Protein AF-T2J053-F1 (afdb_monomer_lite)

InterPro domains:
  IPR053842 Mobilization protein NikA-like [PF21983] (5-75)

Sequence (105 aa):
MELGKRGEKCEIRVSTSEKQKIQELASQLGLSVSATVRQILIQRHFFFSNQELNSVLGQIRDTLSTISQTLNNLNTVNVNNSTITQLQTDVEELKQTIAAMEEKF

Structure (mmCIF, N/CA/C/O backbone):
data_AF-T2J053-F1
#
_entry.id   AF-T2J053-F1
#
loop_
_atom_site.group_PDB
_atom_site.id
_atom_site.type_symbol
_atom_site.label_atom_id
_atom_site.label_alt_id
_atom_site.label_comp_id
_atom_site.label_asym_id
_atom_site.label_entity_id
_atom_site.label_seq_id
_atom_site.pdbx_PDB_ins_code
_atom_site.Cartn_x
_atom_site.Cartn_y
_atom_site.Cartn_z
_atom_site.occupancy
_atom_site.B_iso_or_equiv
_atom_site.auth_seq_id
_atom_site.auth_comp_id
_atom_site.auth_asym_id
_atom_site.auth_atom_id
_atom_site.pdbx_PDB_model_num
ATOM 1 N N . MET A 1 1 ? 9.285 28.294 -27.872 1.00 40.94 1 MET A N 1
ATOM 2 C CA . MET A 1 1 ? 10.216 27.573 -26.980 1.00 40.94 1 MET A CA 1
ATOM 3 C C . MET A 1 1 ? 9.456 26.360 -26.470 1.00 40.94 1 MET A C 1
ATOM 5 O O . MET A 1 1 ? 8.525 26.536 -25.697 1.00 40.94 1 MET A O 1
ATOM 9 N N . GLU A 1 2 ? 9.707 25.172 -27.022 1.00 45.06 2 GLU A N 1
ATOM 10 C CA . GLU A 1 2 ? 8.947 23.974 -26.645 1.00 45.06 2 GLU A CA 1
ATOM 11 C C . GLU A 1 2 ? 9.391 23.480 -25.264 1.00 45.06 2 GLU A C 1
ATOM 13 O O . GLU A 1 2 ? 10.550 23.119 -25.061 1.00 45.06 2 GLU A O 1
ATOM 18 N N . LEU A 1 3 ? 8.467 23.485 -24.303 1.00 46.94 3 LEU A N 1
ATOM 19 C CA . LEU A 1 3 ? 8.654 22.865 -22.995 1.00 46.94 3 LEU A CA 1
ATOM 20 C C . LEU A 1 3 ? 8.646 21.344 -23.190 1.00 46.94 3 LEU A C 1
ATOM 22 O O . LEU A 1 3 ? 7.595 20.721 -23.339 1.00 46.94 3 LEU A O 1
ATOM 26 N N . GLY A 1 4 ? 9.834 20.743 -23.256 1.00 52.00 4 GLY A N 1
ATOM 27 C CA . GLY A 1 4 ? 9.984 19.297 -23.387 1.00 52.00 4 GLY A CA 1
ATOM 28 C C . GLY A 1 4 ? 9.292 18.564 -22.234 1.00 52.00 4 GLY A C 1
ATOM 29 O O . GLY A 1 4 ? 9.566 18.828 -21.070 1.00 52.00 4 GLY A O 1
ATOM 30 N N . LYS A 1 5 ? 8.426 17.593 -22.553 1.00 64.94 5 LYS A N 1
ATOM 31 C CA . LYS A 1 5 ? 7.631 16.780 -21.602 1.00 64.94 5 LYS A CA 1
ATOM 32 C C . LYS A 1 5 ? 8.455 15.902 -20.632 1.00 64.94 5 LYS A C 1
ATOM 34 O O . LYS A 1 5 ? 7.886 15.073 -19.924 1.00 64.94 5 LYS A O 1
ATOM 39 N N . ARG A 1 6 ? 9.788 15.999 -20.636 1.00 63.25 6 ARG A N 1
ATOM 40 C CA . ARG A 1 6 ? 10.685 15.242 -19.750 1.00 63.25 6 ARG A CA 1
ATOM 41 C C . ARG A 1 6 ? 11.073 16.136 -18.574 1.00 63.25 6 ARG A C 1
ATOM 43 O O . ARG A 1 6 ? 11.617 17.209 -18.800 1.00 63.25 6 ARG A O 1
ATOM 50 N N . GLY A 1 7 ? 10.775 15.675 -17.357 1.00 68.81 7 GLY A N 1
ATOM 51 C CA . GLY A 1 7 ? 11.183 16.325 -16.108 1.00 68.81 7 GLY A CA 1
ATOM 52 C C . GLY A 1 7 ? 12.699 16.292 -15.880 1.00 68.81 7 GLY A C 1
ATOM 53 O O . GLY A 1 7 ? 13.483 16.166 -16.822 1.00 68.81 7 GLY A O 1
ATOM 54 N N . GLU A 1 8 ? 13.113 16.398 -14.618 1.00 79.94 8 GLU A N 1
ATOM 55 C CA . GLU A 1 8 ? 14.525 16.461 -14.229 1.00 79.94 8 GLU A CA 1
ATOM 56 C C . GLU A 1 8 ? 15.352 15.266 -14.733 1.00 79.94 8 GLU A C 1
ATOM 58 O O . GLU A 1 8 ? 14.886 14.125 -14.822 1.00 79.94 8 GLU A O 1
ATOM 63 N N . LYS A 1 9 ? 16.614 15.539 -15.083 1.00 83.44 9 LYS A N 1
ATOM 64 C CA . LYS A 1 9 ? 17.565 14.506 -15.499 1.00 83.44 9 LYS A CA 1
ATOM 65 C C . LYS A 1 9 ? 18.022 13.720 -14.271 1.00 83.44 9 LYS A C 1
ATOM 67 O O . LYS A 1 9 ? 18.586 14.294 -13.349 1.00 83.44 9 LYS A O 1
ATOM 72 N N . CYS A 1 10 ? 17.839 12.405 -14.308 1.00 81.75 10 CYS A N 1
ATOM 73 C CA . CYS A 1 10 ? 18.375 11.477 -13.319 1.00 81.75 10 CYS A CA 1
ATOM 74 C C . CYS A 1 10 ? 19.601 10.760 -13.902 1.00 81.75 10 CYS A C 1
ATOM 76 O O . CYS A 1 10 ? 19.529 10.204 -15.001 1.00 81.75 10 CYS A O 1
ATOM 78 N N . GLU A 1 11 ? 20.717 10.777 -13.175 1.00 90.44 11 GLU A N 1
ATOM 79 C CA . GLU A 1 11 ? 21.907 9.984 -13.485 1.00 90.44 11 GLU A CA 1
ATOM 80 C C . GLU A 1 11 ? 21.938 8.750 -12.579 1.00 90.44 11 GLU A C 1
ATOM 82 O O . GLU A 1 11 ? 21.827 8.862 -11.360 1.00 90.44 11 GLU A O 1
ATOM 87 N N . ILE A 1 12 ? 22.097 7.567 -13.176 1.00 88.44 12 ILE A N 1
ATOM 88 C CA . ILE A 1 12 ? 22.178 6.298 -12.447 1.00 88.44 12 ILE A CA 1
ATOM 89 C C . ILE A 1 12 ? 23.519 5.662 -12.778 1.00 88.44 12 ILE A C 1
ATOM 91 O O . ILE A 1 12 ? 23.816 5.376 -13.940 1.00 88.44 12 ILE A O 1
ATOM 95 N N . ARG A 1 13 ? 24.329 5.438 -11.744 1.00 93.94 13 ARG A N 1
ATOM 96 C CA . ARG A 1 13 ? 25.615 4.754 -11.869 1.00 93.94 13 ARG A CA 1
ATOM 97 C C . ARG A 1 13 ? 25.397 3.257 -11.730 1.00 93.94 13 ARG A C 1
ATOM 99 O O . ARG A 1 13 ? 24.776 2.809 -10.774 1.00 93.94 13 ARG A O 1
ATOM 106 N N . VAL A 1 14 ? 25.920 2.511 -12.692 1.00 93.94 14 VAL A N 1
ATOM 107 C CA . VAL A 1 14 ? 25.827 1.052 -12.758 1.00 93.94 14 VAL A CA 1
ATOM 108 C C . VAL A 1 14 ? 27.176 0.479 -13.173 1.00 93.94 14 VAL A C 1
ATOM 110 O O . VAL A 1 14 ? 27.968 1.144 -13.846 1.00 93.94 14 VAL A O 1
ATOM 113 N N . SER A 1 15 ? 27.434 -0.762 -12.788 1.00 97.12 15 SER A N 1
ATOM 114 C CA . SER A 1 15 ? 28.566 -1.542 -13.278 1.00 97.12 15 SER A CA 1
ATOM 115 C C . SER A 1 15 ? 28.414 -1.895 -14.763 1.00 97.12 15 SER A C 1
ATOM 117 O O . SER A 1 15 ? 27.335 -1.807 -15.358 1.00 97.12 15 SER A O 1
ATOM 119 N N . THR A 1 16 ? 29.507 -2.341 -15.384 1.00 95.94 16 THR A N 1
ATOM 120 C CA . THR A 1 16 ? 29.509 -2.762 -16.792 1.00 95.94 16 THR A CA 1
ATOM 121 C C . THR A 1 16 ? 28.548 -3.924 -17.054 1.00 95.94 16 THR A C 1
ATOM 123 O O . THR A 1 16 ? 27.831 -3.913 -18.054 1.00 95.94 16 THR A O 1
ATOM 126 N N . SER A 1 17 ? 28.489 -4.903 -16.147 1.00 96.25 17 SER A N 1
ATOM 127 C CA . SER A 1 17 ? 27.603 -6.065 -16.282 1.00 96.25 17 SER A CA 1
ATOM 128 C C . SER A 1 17 ? 26.127 -5.683 -16.130 1.00 96.25 17 SER A C 1
ATOM 130 O O . SER A 1 17 ? 25.286 -6.175 -16.879 1.00 96.25 17 SER A O 1
ATOM 132 N N . GLU A 1 18 ? 25.798 -4.763 -15.222 1.00 94.75 18 GLU A N 1
ATOM 133 C CA . GLU A 1 18 ? 24.442 -4.215 -15.084 1.00 94.75 18 GLU A CA 1
ATOM 134 C C . GLU A 1 18 ? 24.027 -3.420 -16.322 1.00 94.75 18 GLU A C 1
ATOM 136 O O . GLU A 1 18 ? 22.922 -3.610 -16.828 1.00 94.75 18 GLU A O 1
ATOM 141 N N . LYS A 1 19 ? 24.924 -2.587 -16.865 1.00 94.94 19 LYS A N 1
ATOM 142 C CA . LYS A 1 19 ? 24.674 -1.865 -18.118 1.00 94.94 19 LYS A CA 1
ATOM 143 C C . LYS A 1 19 ? 24.331 -2.828 -19.255 1.00 94.94 19 LYS A C 1
ATOM 145 O O . LYS A 1 19 ? 23.363 -2.584 -19.972 1.00 94.94 19 LYS A O 1
ATOM 150 N N . GLN A 1 20 ? 25.088 -3.916 -19.394 1.00 96.50 20 GLN A N 1
ATOM 151 C CA . GLN A 1 20 ? 24.861 -4.914 -20.438 1.00 96.50 20 GLN A CA 1
ATOM 152 C C . GLN A 1 20 ? 23.504 -5.610 -20.276 1.00 96.50 20 GLN A C 1
ATOM 154 O O . GLN A 1 20 ? 22.752 -5.704 -21.242 1.00 96.50 20 GLN A O 1
ATOM 159 N N . LYS A 1 21 ? 23.138 -5.995 -19.047 1.00 96.12 21 LYS A N 1
ATOM 160 C CA . LYS A 1 21 ? 21.816 -6.572 -18.752 1.00 96.12 21 LYS A CA 1
ATOM 161 C C . LYS A 1 21 ? 20.673 -5.610 -19.074 1.00 96.12 21 LYS A C 1
ATOM 163 O O . LYS A 1 21 ? 19.685 -6.017 -19.672 1.00 96.12 21 LYS A O 1
ATOM 168 N N . ILE A 1 22 ? 20.796 -4.331 -18.707 1.00 94.62 22 ILE A N 1
ATOM 169 C CA . ILE A 1 22 ? 19.770 -3.317 -19.006 1.00 94.62 22 ILE A CA 1
ATOM 170 C C . ILE A 1 22 ? 19.620 -3.136 -20.523 1.00 94.62 22 ILE A C 1
ATOM 172 O O . ILE A 1 22 ? 18.503 -2.984 -21.012 1.00 94.62 22 ILE A O 1
ATOM 176 N N . GLN A 1 23 ? 20.727 -3.147 -21.270 1.00 96.12 23 GLN A N 1
ATOM 177 C CA . GLN A 1 23 ? 20.695 -3.065 -22.731 1.00 96.12 23 GLN A CA 1
ATOM 178 C C . GLN A 1 23 ? 20.010 -4.285 -23.353 1.00 96.12 23 GLN A C 1
ATOM 180 O O . GLN A 1 23 ? 19.155 -4.112 -24.215 1.00 96.12 23 GLN A O 1
ATOM 185 N N . GLU A 1 24 ? 20.332 -5.490 -22.884 1.00 96.81 24 GLU A N 1
ATOM 186 C CA . GLU A 1 24 ? 19.702 -6.730 -23.343 1.00 96.81 24 GLU A CA 1
ATOM 187 C C . GLU A 1 24 ? 18.190 -6.734 -23.073 1.00 96.81 24 GLU A C 1
ATOM 189 O O . GLU A 1 24 ? 17.402 -6.971 -23.987 1.00 96.81 24 GLU A O 1
ATOM 194 N N . LEU A 1 25 ? 17.777 -6.372 -21.854 1.00 94.31 25 LEU A N 1
ATOM 195 C CA . LEU A 1 25 ? 16.368 -6.204 -21.479 1.00 94.31 25 LEU A CA 1
ATOM 196 C C . LEU A 1 25 ? 15.653 -5.179 -22.367 1.00 94.31 25 LEU A C 1
ATOM 198 O O . LEU A 1 25 ? 14.544 -5.427 -22.835 1.00 94.31 25 LEU A O 1
ATOM 202 N N . ALA A 1 26 ? 16.286 -4.034 -22.633 1.00 95.94 26 ALA A N 1
ATOM 203 C CA . ALA A 1 26 ? 15.721 -3.009 -23.505 1.00 95.94 26 ALA A CA 1
ATOM 204 C C . ALA A 1 26 ? 15.514 -3.537 -24.935 1.00 95.94 26 ALA A C 1
ATOM 206 O O . ALA A 1 26 ? 14.457 -3.315 -25.526 1.00 95.94 26 ALA A O 1
ATOM 207 N N . SER A 1 27 ? 16.484 -4.291 -25.466 1.00 95.94 27 SER A N 1
ATOM 208 C CA . SER A 1 27 ? 16.378 -4.943 -26.77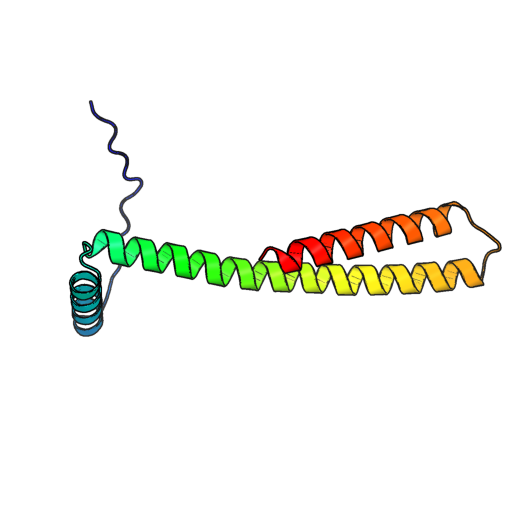3 1.00 95.94 27 SER A CA 1
ATOM 209 C C . SER A 1 27 ? 15.265 -5.990 -26.819 1.00 95.94 27 SER A C 1
ATOM 211 O O . SER A 1 27 ? 14.487 -5.986 -27.769 1.00 95.94 27 SER A O 1
ATOM 213 N N . GLN A 1 28 ? 15.145 -6.840 -25.795 1.00 95.50 28 GLN A N 1
ATOM 214 C CA . GLN A 1 28 ? 14.091 -7.859 -25.704 1.00 95.50 28 GLN A CA 1
ATOM 215 C C . GLN A 1 28 ? 12.685 -7.244 -25.677 1.00 95.50 28 GLN A C 1
ATOM 217 O O . GLN A 1 28 ? 11.759 -7.790 -26.269 1.00 95.50 28 GLN A O 1
ATOM 222 N N . LEU A 1 29 ? 12.531 -6.094 -25.019 1.00 90.31 29 LEU A N 1
ATOM 223 C CA . LEU A 1 29 ? 11.255 -5.385 -24.903 1.00 90.31 29 LEU A CA 1
ATOM 224 C C . LEU A 1 29 ? 10.971 -4.438 -26.083 1.00 90.31 29 LEU A C 1
ATOM 226 O O . LEU A 1 29 ? 9.896 -3.845 -26.137 1.00 90.31 29 LEU A O 1
ATOM 230 N N . GLY A 1 30 ? 11.920 -4.252 -27.008 1.00 94.62 30 GLY A N 1
ATOM 231 C CA . GLY A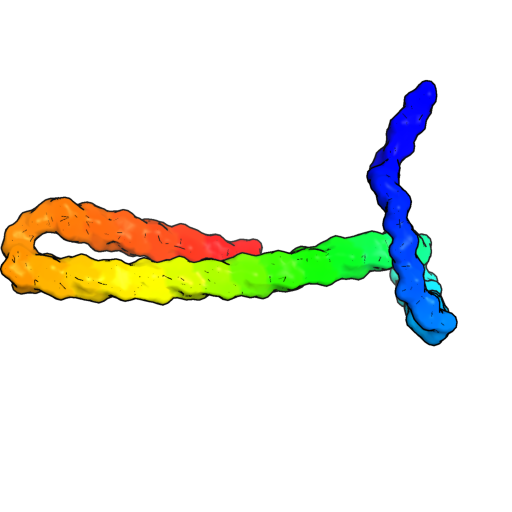 1 30 ? 11.800 -3.273 -28.095 1.00 94.62 30 GLY A CA 1
ATOM 232 C C . GLY A 1 30 ? 11.748 -1.817 -27.607 1.00 94.62 30 GLY A C 1
ATOM 233 O O . GLY A 1 30 ? 11.190 -0.950 -28.279 1.00 94.62 30 GLY A O 1
ATOM 234 N N . LEU A 1 31 ? 12.303 -1.536 -26.425 1.00 93.88 31 LEU A N 1
ATOM 235 C CA . LEU A 1 31 ? 12.274 -0.228 -25.773 1.00 93.88 31 LEU A CA 1
ATOM 236 C C . LEU A 1 31 ? 13.653 0.438 -25.798 1.00 93.88 31 LEU A C 1
ATOM 238 O O . LEU A 1 31 ? 14.693 -0.205 -25.908 1.00 93.88 31 LEU A O 1
ATOM 242 N N . SER A 1 32 ? 13.690 1.763 -25.619 1.00 94.19 32 SER A N 1
ATOM 243 C CA . SER A 1 32 ? 14.964 2.430 -25.321 1.00 94.19 32 SER A CA 1
ATOM 244 C C . SER A 1 32 ? 15.428 2.095 -23.902 1.00 94.19 32 SER A C 1
ATOM 246 O O . SER A 1 32 ? 14.610 1.876 -23.003 1.00 94.19 32 SER A O 1
ATOM 248 N N . VAL A 1 33 ? 16.741 2.162 -23.662 1.00 93.00 33 VAL A N 1
ATOM 249 C CA . VAL A 1 33 ? 17.328 2.024 -22.315 1.00 93.00 33 VAL A CA 1
ATOM 250 C C . VAL A 1 33 ? 16.642 2.971 -21.321 1.00 93.00 33 VAL A C 1
ATOM 252 O O . VAL A 1 33 ? 16.253 2.554 -20.236 1.00 93.00 33 VAL A O 1
ATOM 255 N N . SER A 1 34 ? 16.397 4.228 -21.718 1.00 91.12 34 SER A N 1
ATOM 256 C CA . SER A 1 34 ? 15.724 5.212 -20.853 1.00 91.12 34 SER A CA 1
ATOM 257 C C . SER A 1 34 ? 14.280 4.835 -20.505 1.00 91.12 34 SER A C 1
ATOM 259 O O . SER A 1 34 ? 13.849 5.045 -19.374 1.00 91.12 34 SER A O 1
ATOM 261 N N . ALA A 1 35 ? 13.532 4.269 -21.458 1.00 90.75 35 ALA A N 1
ATOM 262 C CA . ALA A 1 35 ? 12.152 3.844 -21.237 1.00 90.75 35 ALA A CA 1
ATOM 263 C C . ALA A 1 35 ? 12.097 2.618 -20.317 1.00 90.75 35 ALA A C 1
ATOM 265 O O . ALA A 1 35 ? 11.311 2.601 -19.375 1.00 90.75 35 ALA A O 1
ATOM 266 N N . THR A 1 36 ? 12.999 1.661 -20.537 1.00 93.19 36 THR A N 1
ATOM 267 C CA . THR A 1 36 ? 13.137 0.445 -19.725 1.00 93.19 36 THR A CA 1
ATOM 268 C C . THR A 1 36 ? 13.463 0.787 -18.274 1.00 93.19 36 THR A C 1
ATOM 270 O O . THR A 1 36 ? 12.760 0.365 -17.360 1.00 93.19 36 THR A O 1
ATOM 273 N N . VAL A 1 37 ? 14.475 1.632 -18.049 1.00 92.00 37 VAL A N 1
ATOM 274 C CA . VAL A 1 37 ? 14.854 2.082 -16.701 1.00 92.00 37 VAL A CA 1
ATOM 275 C C . VAL A 1 37 ? 13.699 2.816 -16.021 1.00 92.00 37 VAL A C 1
ATOM 277 O O . VAL A 1 37 ? 13.398 2.542 -14.862 1.00 92.00 37 VAL A O 1
ATOM 280 N N . ARG A 1 38 ? 13.003 3.706 -16.736 1.00 89.31 38 ARG A N 1
ATOM 281 C CA . ARG A 1 38 ? 11.840 4.413 -16.187 1.00 89.31 38 ARG A CA 1
ATOM 282 C C . ARG A 1 38 ? 10.730 3.446 -15.775 1.00 89.31 38 ARG A C 1
ATOM 284 O O . ARG A 1 38 ? 10.163 3.610 -14.702 1.00 89.31 38 ARG A O 1
ATOM 291 N N . GLN A 1 39 ? 10.427 2.453 -16.605 1.00 88.75 39 GLN A N 1
ATOM 292 C CA . GLN A 1 39 ? 9.402 1.458 -16.308 1.00 88.75 39 GLN A CA 1
ATOM 293 C C . GLN A 1 39 ? 9.765 0.627 -15.074 1.00 88.75 39 GLN A C 1
ATOM 295 O O . GLN A 1 39 ? 8.927 0.481 -14.189 1.00 88.75 39 GLN A O 1
ATOM 300 N N . ILE A 1 40 ? 11.019 0.173 -14.969 1.00 88.19 40 ILE A N 1
ATOM 301 C CA . ILE A 1 40 ? 11.522 -0.550 -13.792 1.00 88.19 40 ILE A CA 1
ATOM 302 C C . ILE A 1 40 ? 11.380 0.305 -12.532 1.00 88.19 40 ILE A C 1
ATOM 304 O O . ILE A 1 40 ? 10.891 -0.180 -11.516 1.00 88.19 40 ILE A O 1
ATOM 308 N N . LEU A 1 41 ? 11.781 1.579 -12.582 1.00 87.06 41 LEU A N 1
ATOM 309 C CA . LEU A 1 41 ? 11.692 2.477 -11.428 1.00 87.06 41 LEU A CA 1
ATOM 310 C C . LEU A 1 41 ? 10.243 2.721 -10.995 1.00 87.06 41 LEU A C 1
ATOM 312 O O . LEU A 1 41 ? 9.962 2.686 -9.801 1.00 87.06 41 LEU A O 1
ATOM 316 N N . ILE A 1 42 ? 9.324 2.916 -11.944 1.00 85.75 42 ILE A N 1
ATOM 317 C CA . ILE A 1 42 ? 7.894 3.091 -11.652 1.00 85.75 42 ILE A CA 1
ATOM 318 C C . ILE A 1 42 ? 7.308 1.816 -11.038 1.00 85.75 42 ILE A C 1
ATOM 320 O O . ILE A 1 42 ? 6.648 1.888 -10.006 1.00 85.75 42 ILE A O 1
ATOM 324 N N . GLN A 1 43 ? 7.569 0.652 -11.639 1.00 83.56 43 GLN A N 1
ATOM 325 C CA . GLN A 1 43 ? 7.078 -0.633 -11.134 1.00 83.56 43 GLN A CA 1
ATOM 326 C C . GLN A 1 43 ? 7.625 -0.935 -9.739 1.00 83.56 43 GLN A C 1
ATOM 328 O O . GLN A 1 43 ? 6.880 -1.346 -8.855 1.00 83.56 43 GLN A O 1
ATOM 333 N N . ARG A 1 44 ? 8.922 -0.687 -9.526 1.00 80.25 44 ARG A N 1
ATOM 334 C CA . ARG A 1 44 ? 9.572 -0.864 -8.229 1.00 80.25 44 ARG A CA 1
ATOM 335 C C . ARG A 1 44 ? 8.967 0.066 -7.182 1.00 80.25 44 ARG A C 1
ATOM 337 O O . ARG A 1 44 ? 8.635 -0.403 -6.102 1.00 80.25 44 ARG A O 1
ATOM 344 N N . HIS A 1 45 ? 8.802 1.350 -7.500 1.00 77.38 45 HIS A N 1
ATOM 345 C CA . HIS A 1 45 ? 8.159 2.305 -6.599 1.00 77.38 45 HIS A CA 1
ATOM 346 C C . HIS A 1 45 ? 6.747 1.844 -6.233 1.00 77.38 45 HIS A C 1
ATOM 348 O O . HIS A 1 45 ? 6.426 1.779 -5.056 1.00 77.38 45 HIS A O 1
ATOM 354 N N . PHE A 1 46 ? 5.930 1.471 -7.221 1.00 76.25 46 PHE A N 1
ATOM 355 C CA . PHE A 1 46 ? 4.573 0.979 -6.982 1.00 76.25 46 PHE A CA 1
ATOM 356 C C . PHE A 1 46 ? 4.559 -0.249 -6.060 1.00 76.25 46 PHE A C 1
ATOM 358 O O . PHE A 1 46 ? 3.792 -0.291 -5.104 1.00 76.25 46 PHE A O 1
ATOM 365 N N . PHE A 1 47 ? 5.460 -1.209 -6.285 1.00 75.81 47 PHE A N 1
ATOM 366 C CA . PHE A 1 47 ? 5.578 -2.396 -5.439 1.00 75.81 47 PHE A CA 1
ATOM 367 C C . PHE A 1 47 ? 5.931 -2.056 -3.981 1.00 75.81 47 PHE A C 1
ATOM 369 O O . PHE A 1 47 ? 5.280 -2.555 -3.066 1.00 75.81 47 PHE A O 1
ATOM 376 N N . PHE A 1 48 ? 6.927 -1.191 -3.750 1.00 70.06 48 PHE A N 1
ATOM 377 C CA . PHE A 1 48 ? 7.290 -0.765 -2.390 1.00 70.06 48 PHE A CA 1
ATOM 378 C C . PHE A 1 48 ? 6.167 0.035 -1.723 1.00 70.06 48 PHE A C 1
ATOM 380 O O . PHE A 1 48 ? 5.846 -0.225 -0.566 1.00 70.06 48 PHE A O 1
ATOM 387 N N . SER A 1 49 ? 5.518 0.941 -2.460 1.00 74.62 49 SER A N 1
ATOM 388 C CA . SER A 1 49 ? 4.379 1.704 -1.948 1.00 74.62 49 SER A CA 1
ATOM 389 C C . SER A 1 49 ? 3.216 0.799 -1.532 1.00 74.62 49 SER A C 1
ATOM 391 O O . SER A 1 49 ? 2.635 1.035 -0.479 1.00 74.62 49 SER A O 1
ATOM 393 N N . ASN A 1 50 ? 2.906 -0.265 -2.283 1.00 80.69 50 ASN A N 1
ATOM 394 C CA . ASN A 1 50 ? 1.848 -1.203 -1.886 1.00 80.69 50 ASN A CA 1
ATOM 395 C C . ASN A 1 50 ? 2.220 -1.998 -0.627 1.00 80.69 50 ASN A C 1
ATOM 397 O O . ASN A 1 50 ? 1.359 -2.240 0.214 1.00 80.69 50 ASN A O 1
ATOM 401 N N . GLN A 1 51 ? 3.491 -2.372 -0.445 1.00 82.44 51 GLN A N 1
ATOM 402 C CA . GLN A 1 51 ? 3.930 -3.031 0.792 1.00 82.44 51 GLN A CA 1
ATOM 403 C C . GLN A 1 51 ? 3.800 -2.114 2.014 1.00 82.44 51 GLN A C 1
ATOM 405 O O . GLN A 1 51 ? 3.315 -2.547 3.060 1.00 82.44 51 GLN A O 1
ATOM 410 N N . GLU A 1 52 ? 4.203 -0.849 1.884 1.00 85.00 52 GLU A N 1
ATOM 411 C CA . GLU A 1 52 ? 4.051 0.145 2.949 1.00 85.00 52 GLU A CA 1
ATOM 412 C C . GLU A 1 52 ? 2.574 0.417 3.254 1.00 85.00 52 GLU A C 1
ATOM 414 O O . GLU A 1 52 ? 2.182 0.407 4.421 1.00 85.00 52 GLU A O 1
ATOM 419 N N . LEU A 1 53 ? 1.737 0.572 2.223 1.00 87.38 53 LEU A N 1
ATOM 420 C CA . LEU A 1 53 ? 0.292 0.751 2.378 1.00 87.38 53 LEU A CA 1
ATOM 421 C C . LEU A 1 53 ? -0.355 -0.439 3.091 1.00 87.38 53 LEU A C 1
ATOM 423 O O . LEU A 1 53 ? -1.069 -0.234 4.068 1.00 87.38 53 LEU A O 1
ATOM 427 N N . ASN A 1 54 ? -0.058 -1.671 2.678 1.00 88.56 54 ASN A N 1
ATOM 428 C CA . ASN A 1 54 ? -0.604 -2.873 3.312 1.00 88.56 54 ASN A CA 1
ATOM 429 C C . ASN A 1 54 ? -0.164 -3.010 4.776 1.00 88.56 54 ASN A C 1
ATOM 431 O O . ASN A 1 54 ? -0.947 -3.438 5.624 1.00 88.56 54 ASN A O 1
ATOM 435 N N . SER A 1 55 ? 1.066 -2.600 5.099 1.00 89.81 55 SER A N 1
ATOM 436 C CA . SER A 1 55 ? 1.543 -2.542 6.485 1.00 89.81 55 SER A CA 1
ATOM 437 C C . SER A 1 55 ? 0.744 -1.535 7.320 1.00 89.81 55 SER A C 1
ATOM 439 O O . SER A 1 55 ? 0.290 -1.860 8.419 1.00 89.81 55 SER A O 1
ATOM 441 N N . VAL A 1 56 ? 0.512 -0.329 6.790 1.00 92.38 56 VAL A N 1
ATOM 442 C CA . VAL A 1 56 ? -0.273 0.715 7.469 1.00 92.38 56 VAL A CA 1
ATOM 443 C C . VAL A 1 56 ? -1.734 0.293 7.640 1.00 92.38 56 VAL A C 1
ATOM 445 O O . VAL A 1 56 ? -2.276 0.429 8.737 1.00 92.38 56 VAL A O 1
ATOM 448 N N . LEU A 1 57 ? -2.363 -0.266 6.602 1.00 92.50 57 LEU A N 1
ATOM 449 C CA . LEU A 1 57 ? -3.732 -0.790 6.675 1.00 92.50 57 LEU A CA 1
ATOM 450 C C . LEU A 1 57 ? -3.847 -1.893 7.738 1.00 92.50 57 LEU A C 1
ATOM 452 O O . LEU A 1 57 ? -4.779 -1.871 8.544 1.00 92.50 57 LEU A O 1
ATOM 456 N N . GLY A 1 58 ? -2.844 -2.773 7.834 1.00 92.81 58 GLY A N 1
ATOM 457 C CA . GLY A 1 58 ? -2.752 -3.772 8.896 1.00 92.81 58 GLY A CA 1
ATOM 458 C C . GLY A 1 58 ? -2.728 -3.170 10.302 1.00 92.81 58 GLY A C 1
ATOM 459 O O . GLY A 1 58 ? -3.509 -3.582 11.157 1.00 92.81 58 GLY A O 1
ATOM 460 N N . GLN A 1 59 ? -1.905 -2.145 10.531 1.00 94.38 59 GLN A N 1
ATOM 461 C CA . GLN A 1 59 ? -1.841 -1.457 11.829 1.00 94.38 59 GLN A CA 1
ATOM 462 C C . GLN A 1 59 ? -3.166 -0.771 12.196 1.00 94.38 59 GLN A C 1
ATOM 464 O O . GLN A 1 59 ? -3.585 -0.795 13.359 1.00 94.38 59 GLN A O 1
ATOM 469 N N . ILE A 1 60 ? -3.853 -0.177 11.214 1.00 94.06 60 ILE A N 1
ATOM 470 C CA . ILE A 1 60 ? -5.179 0.421 11.420 1.00 94.06 60 ILE A CA 1
ATOM 471 C C . ILE A 1 60 ? -6.189 -0.664 11.807 1.00 94.06 60 ILE A C 1
ATOM 473 O O . ILE A 1 60 ? -6.938 -0.482 12.767 1.00 94.06 60 ILE A O 1
ATOM 477 N N . ARG A 1 61 ? -6.182 -1.812 11.120 1.00 94.81 61 ARG A N 1
ATOM 478 C CA . ARG A 1 61 ? -7.059 -2.955 11.415 1.00 94.81 61 ARG A CA 1
ATOM 479 C C . ARG A 1 61 ? -6.895 -3.447 12.854 1.00 94.81 61 ARG A C 1
ATOM 481 O O . ARG A 1 61 ? -7.888 -3.632 13.559 1.00 94.81 61 ARG A O 1
ATOM 488 N N . ASP A 1 62 ? -5.654 -3.601 13.306 1.00 94.88 62 ASP A N 1
ATOM 489 C CA . ASP A 1 62 ? -5.341 -4.054 14.666 1.00 94.88 62 ASP A CA 1
ATOM 490 C C . ASP A 1 62 ? -5.791 -3.028 15.720 1.00 94.88 62 ASP A C 1
ATOM 492 O O . ASP A 1 62 ? -6.366 -3.377 16.760 1.00 94.88 62 ASP A O 1
ATOM 496 N N . THR A 1 63 ? -5.619 -1.739 15.417 1.00 96.56 63 THR A N 1
ATOM 497 C CA . THR A 1 63 ? -6.097 -0.640 16.266 1.00 96.56 63 THR A CA 1
ATOM 498 C C . THR A 1 63 ? -7.625 -0.642 16.367 1.00 96.56 63 THR A C 1
ATOM 500 O O . THR A 1 63 ? -8.168 -0.595 17.471 1.00 96.5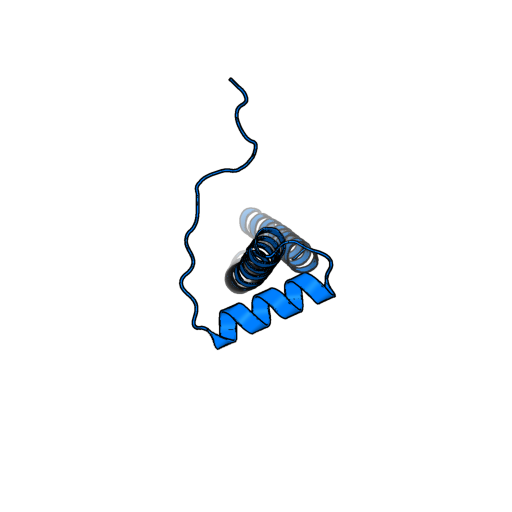6 63 THR A O 1
ATOM 503 N N . LEU A 1 64 ? -8.338 -0.771 15.243 1.00 95.44 64 LEU A N 1
ATOM 504 C CA . LEU A 1 64 ? -9.803 -0.859 15.216 1.00 95.44 64 LEU A CA 1
ATOM 505 C C . LEU A 1 64 ? -10.318 -2.091 15.968 1.00 95.44 64 LEU A C 1
ATOM 507 O O . LEU A 1 64 ? -11.334 -2.008 16.658 1.00 95.44 64 LEU A O 1
ATOM 511 N N . SER A 1 65 ? -9.611 -3.221 15.885 1.00 95.00 65 SER A N 1
ATOM 512 C CA . SER A 1 65 ? -9.923 -4.423 16.667 1.00 95.00 65 SER A CA 1
ATOM 513 C C . SER A 1 65 ? -9.838 -4.149 18.173 1.00 95.00 65 SER A C 1
ATOM 515 O O . SER A 1 65 ? -10.769 -4.454 18.921 1.00 95.00 65 SER A O 1
ATOM 517 N N . THR A 1 66 ? -8.778 -3.465 18.610 1.00 95.94 66 THR A N 1
ATOM 518 C CA . THR A 1 66 ? -8.577 -3.076 20.016 1.00 95.94 66 THR A CA 1
ATOM 519 C C . THR A 1 66 ? -9.655 -2.100 20.505 1.00 95.94 66 THR A C 1
ATOM 521 O O . THR A 1 66 ? -10.197 -2.254 21.605 1.00 95.94 66 THR A O 1
ATOM 524 N N . ILE A 1 67 ? -10.024 -1.115 19.678 1.00 93.19 67 ILE A N 1
ATOM 525 C CA . ILE A 1 67 ? -11.118 -0.177 19.980 1.00 93.19 67 ILE A CA 1
ATOM 526 C C . ILE A 1 67 ? -12.442 -0.938 20.100 1.00 93.19 67 ILE A C 1
ATOM 528 O O . ILE A 1 67 ? -13.172 -0.753 21.071 1.00 93.19 67 ILE A O 1
ATOM 532 N N . SER A 1 68 ? -12.731 -1.841 19.160 1.00 93.69 68 SER A N 1
ATOM 533 C CA . SER A 1 68 ? -13.946 -2.661 19.157 1.00 93.69 68 SER A CA 1
ATOM 534 C C . SER A 1 68 ? -14.065 -3.509 20.430 1.00 93.69 68 SER A C 1
ATOM 536 O O . SER A 1 68 ? -15.121 -3.524 21.061 1.00 93.69 68 SER A O 1
ATOM 538 N N . GLN A 1 69 ? -12.971 -4.136 20.878 1.00 92.38 69 GLN A N 1
ATOM 539 C CA . GLN A 1 69 ? -12.925 -4.863 22.154 1.00 92.38 69 GLN A CA 1
ATOM 540 C C . GLN A 1 69 ? -13.199 -3.949 23.355 1.00 92.38 69 GLN A C 1
ATOM 542 O O . GLN A 1 69 ? -13.983 -4.300 24.237 1.00 92.38 69 GLN A O 1
ATOM 547 N N . THR A 1 70 ? -12.599 -2.758 23.375 1.00 91.12 70 THR A N 1
ATOM 548 C CA . THR A 1 70 ? -12.803 -1.776 24.451 1.00 91.12 70 THR A CA 1
ATOM 549 C C . THR A 1 70 ? -14.260 -1.317 24.518 1.00 91.12 70 THR A C 1
ATOM 551 O O . THR A 1 70 ? -14.852 -1.302 25.596 1.00 91.12 70 THR A O 1
ATOM 554 N N . LEU A 1 71 ? -14.870 -1.006 23.371 1.00 89.88 71 LEU A N 1
ATOM 555 C CA . LEU A 1 71 ? -16.278 -0.615 23.283 1.00 89.88 71 LEU A CA 1
ATOM 556 C C . LEU A 1 71 ? -17.215 -1.739 23.735 1.00 89.88 71 LEU A C 1
ATOM 558 O O . LEU A 1 71 ? -18.163 -1.476 24.472 1.00 89.88 71 LEU A O 1
ATOM 562 N N . ASN A 1 72 ? -16.924 -2.990 23.364 1.00 87.50 72 ASN A N 1
ATOM 563 C CA . ASN A 1 72 ? -17.698 -4.148 23.815 1.00 87.50 72 ASN A CA 1
ATOM 564 C C . ASN A 1 72 ? -17.659 -4.286 25.340 1.00 87.50 72 ASN A C 1
ATOM 566 O O . ASN A 1 72 ? -18.707 -4.431 25.967 1.00 87.50 72 ASN A O 1
ATOM 570 N N . ASN A 1 73 ? -16.477 -4.155 25.947 1.00 86.81 73 ASN A N 1
ATOM 571 C CA . ASN A 1 73 ? -16.334 -4.197 27.402 1.00 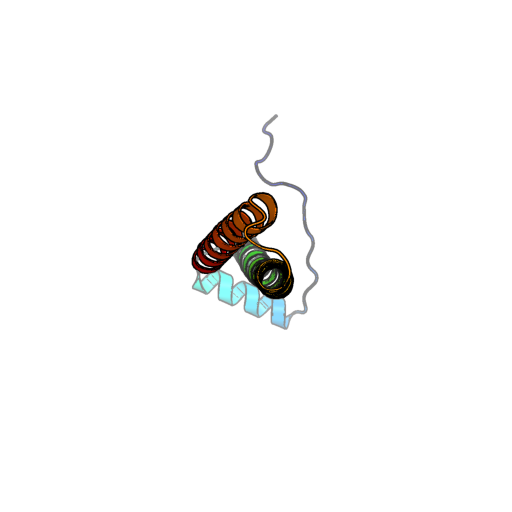86.81 73 ASN A CA 1
ATOM 572 C C . ASN A 1 73 ? -17.120 -3.059 28.075 1.00 86.81 73 ASN A C 1
ATOM 574 O O . ASN A 1 73 ? -17.830 -3.294 29.051 1.00 86.81 73 ASN A O 1
ATOM 578 N N . LEU A 1 74 ? -17.072 -1.840 27.532 1.00 83.75 74 LEU A N 1
ATOM 579 C CA 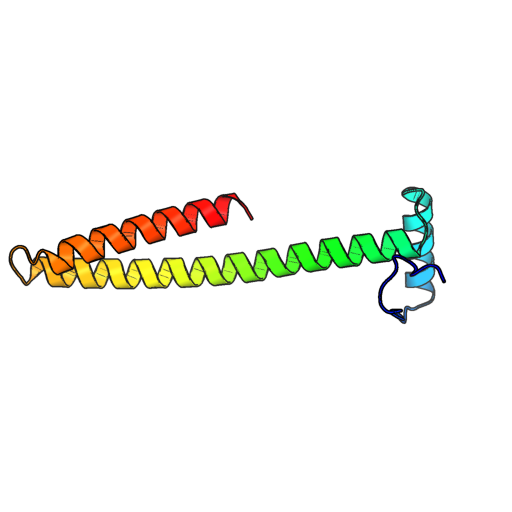. LEU A 1 74 ? -17.831 -0.708 28.075 1.00 83.75 74 LEU A CA 1
ATOM 580 C C . LEU A 1 74 ? -19.352 -0.904 27.959 1.00 83.75 74 LEU A C 1
ATOM 582 O O . LEU A 1 74 ? -20.078 -0.556 28.891 1.00 83.75 74 LEU A O 1
ATOM 586 N N . ASN A 1 75 ? -19.837 -1.498 26.864 1.00 75.88 75 ASN A N 1
ATOM 587 C CA . ASN A 1 75 ? -21.265 -1.774 26.682 1.00 75.88 75 ASN A CA 1
ATOM 588 C C . ASN A 1 75 ? -21.778 -2.866 27.639 1.00 75.88 75 ASN A C 1
ATOM 590 O O . ASN A 1 75 ? -22.937 -2.843 28.039 1.00 75.88 75 ASN A O 1
ATOM 594 N N . THR A 1 76 ? -20.921 -3.810 28.055 1.00 73.38 76 THR A N 1
ATOM 595 C CA . THR A 1 76 ? -21.300 -4.816 29.070 1.00 73.38 76 THR A CA 1
ATOM 596 C C . THR A 1 76 ? -21.445 -4.239 30.480 1.00 73.38 76 THR A C 1
ATOM 598 O O . THR A 1 76 ? -22.162 -4.808 31.298 1.00 73.38 76 THR A O 1
ATOM 601 N N . VAL A 1 77 ? -20.788 -3.110 30.769 1.00 71.56 77 VAL A N 1
ATOM 602 C CA . VAL A 1 77 ? -20.787 -2.467 32.095 1.00 71.56 77 VAL A CA 1
ATOM 603 C C . VAL A 1 77 ? -21.895 -1.418 32.225 1.00 71.56 77 VAL A C 1
ATOM 605 O O . VAL A 1 77 ? -22.347 -1.140 33.334 1.00 71.56 77 VAL A O 1
ATOM 608 N N . ASN A 1 78 ? -22.352 -0.835 31.114 1.00 58.94 78 ASN A N 1
ATOM 609 C CA . ASN A 1 78 ? -23.286 0.284 31.126 1.00 58.94 78 ASN A CA 1
ATOM 610 C C . ASN A 1 78 ? -24.470 0.026 30.186 1.00 58.94 78 ASN A C 1
ATOM 612 O O . ASN A 1 78 ? -24.297 -0.113 28.979 1.00 58.94 78 ASN A O 1
ATOM 616 N N . VAL A 1 79 ? -25.676 -0.030 30.754 1.00 56.88 79 VAL A N 1
ATOM 617 C CA . VAL A 1 79 ? -26.930 -0.328 30.050 1.00 56.88 79 VAL A CA 1
ATOM 618 C C . VAL A 1 79 ? -27.154 0.693 28.925 1.00 56.88 79 VAL A C 1
ATOM 620 O O . VAL A 1 79 ? -27.451 1.851 29.199 1.00 56.88 79 VAL A O 1
ATOM 623 N N . ASN A 1 80 ? -27.028 0.258 27.667 1.00 64.25 80 ASN A N 1
ATOM 624 C CA . ASN A 1 80 ? -27.419 0.983 26.449 1.00 64.25 80 ASN A CA 1
ATOM 625 C C . ASN A 1 80 ? -26.968 2.451 26.389 1.00 64.25 80 ASN A C 1
ATOM 627 O O . ASN A 1 80 ? -27.782 3.370 26.269 1.00 64.25 80 ASN A O 1
ATOM 631 N N . ASN A 1 81 ? -25.657 2.683 26.421 1.00 80.50 81 ASN A N 1
ATOM 632 C CA . ASN A 1 81 ? -25.128 3.993 26.067 1.00 80.50 81 ASN A CA 1
ATOM 633 C C . ASN A 1 81 ? -25.160 4.151 24.539 1.00 80.50 81 ASN A C 1
ATOM 635 O O . ASN A 1 81 ? -24.335 3.570 23.833 1.00 80.50 81 ASN A O 1
ATOM 639 N N . SER A 1 82 ? -26.091 4.961 24.033 1.00 86.31 82 SER A N 1
ATOM 640 C CA . SER A 1 82 ? -26.254 5.228 22.598 1.00 86.31 82 SER A CA 1
ATOM 641 C C . SER A 1 82 ? -24.964 5.700 21.921 1.00 86.31 82 SER A C 1
ATOM 643 O O . SER A 1 82 ? -24.738 5.390 20.756 1.00 86.31 82 SER A O 1
ATOM 645 N N . THR A 1 83 ? -24.085 6.395 22.647 1.00 87.31 83 THR A N 1
ATOM 646 C CA . THR A 1 83 ? -22.773 6.815 22.138 1.00 87.31 83 THR A CA 1
ATOM 647 C C . THR A 1 83 ? -21.845 5.623 21.919 1.00 87.31 83 THR A C 1
ATOM 649 O O . THR A 1 83 ? -21.132 5.584 20.923 1.00 87.31 83 THR A O 1
ATOM 652 N N . ILE A 1 84 ? -21.859 4.628 22.813 1.00 87.19 84 ILE A N 1
ATOM 653 C CA . ILE A 1 84 ? -21.056 3.406 22.644 1.00 87.19 84 ILE A CA 1
ATOM 654 C C . ILE A 1 84 ? -21.563 2.614 21.438 1.00 87.19 84 ILE A C 1
ATOM 656 O O . ILE A 1 84 ? -20.757 2.174 20.624 1.00 87.19 84 ILE A O 1
ATOM 660 N N . THR A 1 85 ? -22.883 2.485 21.285 1.00 87.00 85 THR A N 1
ATOM 661 C CA . THR A 1 85 ? -23.488 1.811 20.126 1.00 87.00 85 THR A CA 1
ATOM 662 C C . THR A 1 85 ? -23.150 2.515 18.809 1.00 87.00 85 THR A C 1
ATOM 664 O O . THR A 1 85 ? -22.834 1.850 17.821 1.00 87.00 85 THR A O 1
ATOM 667 N N . GLN A 1 86 ? -23.148 3.852 18.795 1.00 91.00 86 GLN A N 1
ATOM 668 C CA . GLN A 1 86 ? -22.725 4.613 17.621 1.00 91.00 86 GLN A CA 1
ATOM 669 C C . GLN A 1 86 ? -21.247 4.364 17.302 1.00 91.00 86 GLN A C 1
ATOM 671 O O . GLN A 1 86 ? -20.926 3.995 16.181 1.00 91.00 86 GLN A O 1
ATOM 676 N N . LEU A 1 87 ? -20.358 4.443 18.297 1.00 91.88 87 LEU A N 1
ATOM 677 C CA . LEU A 1 87 ? -18.930 4.176 18.096 1.00 91.88 87 LEU A CA 1
ATOM 678 C C . LEU A 1 87 ? -18.657 2.748 17.601 1.00 91.88 87 LEU A C 1
ATOM 680 O O . LEU A 1 87 ? -17.741 2.540 16.812 1.00 91.88 87 LEU A O 1
ATOM 684 N N . GLN A 1 88 ? -19.435 1.754 18.042 1.00 91.75 88 GLN A N 1
ATOM 685 C CA . GLN A 1 88 ? -19.333 0.387 17.519 1.00 91.75 88 GLN A CA 1
ATOM 686 C C . GLN A 1 88 ? -19.706 0.321 16.036 1.00 91.75 88 GLN A C 1
ATOM 688 O O . GLN A 1 88 ? -19.034 -0.375 15.278 1.00 91.75 88 GLN A O 1
ATOM 693 N N . THR A 1 89 ? -20.742 1.061 15.636 1.00 93.12 89 THR A N 1
ATOM 694 C CA . THR A 1 89 ? -21.171 1.169 14.235 1.00 93.12 89 THR A CA 1
ATOM 695 C C . THR A 1 89 ? -20.080 1.831 13.397 1.00 93.12 89 THR A C 1
ATOM 697 O O . THR A 1 89 ? -19.632 1.244 12.415 1.00 93.12 89 THR A O 1
ATOM 700 N N . ASP A 1 90 ? -19.561 2.975 13.846 1.00 95.50 90 ASP A N 1
ATOM 701 C CA . ASP A 1 90 ? -18.507 3.719 13.149 1.00 95.50 90 ASP A CA 1
ATOM 702 C C . ASP A 1 90 ? -17.230 2.873 12.985 1.00 95.50 90 ASP A C 1
ATOM 704 O O . ASP A 1 90 ? -16.601 2.855 11.928 1.00 95.50 90 ASP A O 1
ATOM 708 N N . VAL A 1 91 ? -16.840 2.119 14.021 1.00 96.00 91 VAL A N 1
ATOM 709 C CA . VAL A 1 91 ? -15.680 1.214 13.961 1.00 96.00 91 VAL A CA 1
ATOM 710 C C . VAL A 1 91 ? -15.898 0.086 12.955 1.00 96.00 91 VAL A C 1
ATOM 712 O O . VAL A 1 91 ? -14.949 -0.316 12.281 1.00 96.00 91 VAL A O 1
ATOM 715 N N . GLU A 1 92 ? -17.118 -0.431 12.831 1.00 95.12 92 GLU A N 1
ATOM 716 C CA . GLU A 1 92 ? -17.425 -1.486 11.868 1.00 95.12 92 GLU A CA 1
ATOM 717 C C . GLU A 1 92 ? -17.429 -0.959 10.426 1.00 95.12 92 GLU A C 1
ATOM 719 O O . GLU A 1 92 ? -16.852 -1.592 9.540 1.00 95.12 92 GLU A O 1
ATOM 724 N N . GLU A 1 93 ? -17.956 0.246 10.195 1.00 96.56 93 GLU A N 1
ATOM 725 C CA . GLU A 1 93 ? -17.852 0.940 8.904 1.00 96.56 93 GLU A CA 1
ATOM 726 C C . GLU A 1 93 ? -16.387 1.208 8.514 1.00 96.56 93 GLU A C 1
ATOM 728 O O . GLU A 1 93 ? -15.987 1.009 7.360 1.00 96.56 93 GLU A O 1
ATOM 733 N N . LEU A 1 94 ? -15.547 1.594 9.481 1.00 96.06 94 LEU A N 1
ATOM 734 C CA . LEU A 1 94 ? -14.111 1.776 9.259 1.00 96.06 94 LEU A CA 1
ATOM 735 C C . LEU A 1 94 ? -13.416 0.457 8.905 1.00 96.06 94 LEU A C 1
ATOM 737 O O . LEU A 1 94 ? -12.615 0.433 7.972 1.00 96.06 94 LEU A O 1
ATOM 741 N N . LYS A 1 95 ? -13.738 -0.653 9.582 1.00 94.44 95 LYS A N 1
ATOM 742 C CA . LYS A 1 95 ? -13.191 -1.978 9.231 1.00 94.44 95 LYS A CA 1
ATOM 743 C C . LYS A 1 95 ? -13.572 -2.388 7.809 1.00 94.44 95 LYS A C 1
ATOM 745 O O . LYS A 1 95 ? -12.707 -2.857 7.074 1.00 94.44 95 LYS A O 1
ATOM 750 N N . GLN A 1 96 ? -14.828 -2.182 7.407 1.00 94.56 96 GLN A N 1
ATOM 751 C CA . GLN A 1 96 ? -15.279 -2.462 6.039 1.00 94.56 96 GLN A CA 1
ATOM 752 C C . GLN A 1 96 ? -14.544 -1.593 5.014 1.00 94.56 96 GLN A C 1
ATOM 754 O O . GLN A 1 96 ? -14.115 -2.085 3.971 1.00 94.56 96 GLN A O 1
ATOM 759 N N . THR A 1 97 ? -14.342 -0.315 5.332 1.00 93.94 97 THR A N 1
ATOM 760 C CA . THR A 1 97 ? -13.590 0.611 4.478 1.00 93.94 97 THR A CA 1
ATOM 761 C C . THR A 1 97 ? -12.140 0.160 4.302 1.00 93.94 97 THR A C 1
ATOM 763 O O . THR A 1 97 ? -11.638 0.158 3.180 1.00 93.94 97 THR A O 1
ATOM 766 N N . ILE A 1 98 ? -11.477 -0.265 5.382 1.00 92.81 98 ILE A N 1
ATOM 767 C CA . ILE A 1 98 ? -10.105 -0.788 5.332 1.00 92.81 98 ILE A CA 1
ATOM 768 C C . ILE A 1 98 ? -10.038 -2.074 4.504 1.00 92.81 98 ILE A C 1
ATOM 770 O O . ILE A 1 98 ? -9.188 -2.165 3.624 1.00 92.81 98 ILE A O 1
ATOM 774 N N . ALA A 1 99 ? -10.968 -3.013 4.693 1.00 91.31 99 ALA A N 1
ATOM 775 C CA . ALA A 1 99 ? -11.024 -4.236 3.891 1.00 91.31 99 ALA A CA 1
ATOM 776 C C . ALA A 1 99 ? -11.190 -3.936 2.387 1.00 91.31 99 ALA A C 1
ATOM 778 O O . ALA A 1 99 ? -10.475 -4.485 1.553 1.00 91.31 99 ALA A O 1
ATOM 779 N N . ALA A 1 100 ? -12.063 -2.988 2.031 1.00 91.38 100 ALA A N 1
ATOM 780 C CA . ALA A 1 100 ? -12.249 -2.565 0.644 1.00 91.38 100 ALA A CA 1
ATOM 781 C C . ALA A 1 100 ? -11.029 -1.826 0.057 1.00 91.38 100 ALA A C 1
ATOM 783 O O . ALA A 1 100 ? -10.862 -1.785 -1.165 1.00 91.38 100 ALA A O 1
ATOM 784 N N . MET A 1 101 ? -10.195 -1.199 0.894 1.00 89.19 101 MET A N 1
ATOM 785 C CA . MET A 1 101 ? -8.910 -0.642 0.463 1.00 89.19 101 MET A CA 1
ATOM 786 C C . MET A 1 101 ? -7.898 -1.758 0.204 1.00 89.19 101 MET A C 1
ATOM 788 O O . MET A 1 101 ? -7.250 -1.733 -0.835 1.00 89.19 101 MET A O 1
ATOM 792 N N . GLU A 1 102 ? -7.811 -2.756 1.083 1.00 87.19 102 GLU A N 1
ATOM 793 C CA . GLU A 1 102 ? -6.912 -3.910 0.926 1.00 87.19 102 GLU A CA 1
ATOM 794 C C . GLU A 1 102 ? -7.210 -4.729 -0.340 1.00 87.19 102 GLU A C 1
ATOM 796 O O . GLU A 1 102 ? -6.289 -5.235 -0.965 1.00 87.19 102 GLU A O 1
ATOM 801 N N . GLU A 1 103 ? -8.468 -4.813 -0.781 1.00 84.00 103 GLU A N 1
ATOM 802 C CA . GLU A 1 103 ? -8.822 -5.475 -2.049 1.00 84.00 103 GLU A CA 1
ATOM 803 C C . GLU A 1 103 ? -8.370 -4.708 -3.307 1.00 84.00 103 GLU A C 1
ATOM 805 O O . GLU A 1 103 ? -8.318 -5.277 -4.400 1.00 84.00 103 GLU A O 1
ATOM 810 N N . LYS A 1 104 ? -8.081 -3.407 -3.188 1.00 79.00 104 LYS A N 1
ATOM 811 C CA . LYS A 1 104 ? -7.735 -2.535 -4.324 1.00 79.00 104 LYS A CA 1
ATOM 812 C C . LYS A 1 104 ? -6.230 -2.377 -4.553 1.00 79.00 104 LYS A C 1
ATOM 814 O O . LYS A 1 104 ? -5.865 -1.838 -5.603 1.00 79.00 104 LYS A O 1
ATOM 819 N N . PHE A 1 105 ? -5.385 -2.797 -3.610 1.00 66.06 105 PHE A N 1
ATOM 820 C CA . PHE A 1 105 ? -3.927 -2.599 -3.626 1.00 66.06 105 PHE A CA 1
ATOM 821 C C . PHE A 1 105 ? -3.155 -3.921 -3.587 1.00 66.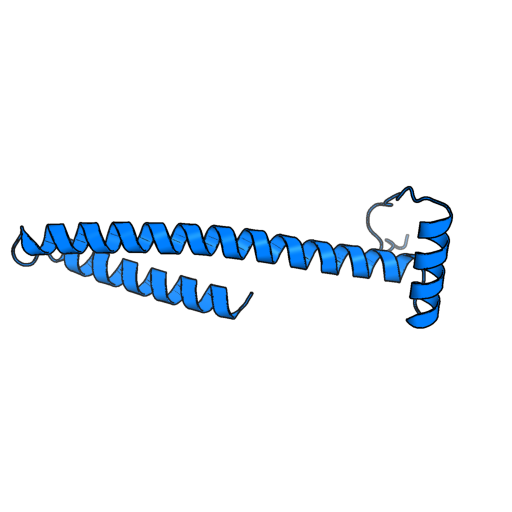06 105 PHE A C 1
ATOM 823 O O . PHE A 1 105 ? -2.026 -3.940 -4.143 1.00 66.06 105 PHE A O 1
#

pLDDT: mean 86.25, std 12.09, range [40.94, 97.12]

Secondary structure (DSSP, 8-state):
----S--SPPP----HHHHHHHHHHHHHTT--HHHHHHHHHHHHHHHHHHHHHHHHHHHHHHHHHHHHHHHHHHHHHSTT-HHHHHHHHHHHHHHHHHHHHHTT-

Foldseek 3Di:
DDPPPDDDDDDDDDDPVVVVVLVVVCVVVVHDSVVSVVVVVVVVVVVVVLVVLVVVLVVLLVVLVVLLVVLVVVCVVDPDPVVSVVSNVVSVVVNVVSVVVNVVD

Radius of gyration: 24.67 Å; chains: 1; bounding box: 57×35×60 Å

Organism: NCBI:txid423472